Protein AF-A0A0H3GL05-F1 (afdb_monomer_lite)

Sequence (82 aa):
MKHPLETLLSAAGILLLALLSCLLLPAPSLGLTLAQKLVETFHMMDLNQLYTVLFCLWFLALGAIEYLVLRWVWRRWFSLER

pLDDT: mean 84.44, std 9.24, range [49.06, 95.5]

Structure (mmCIF, N/CA/C/O backbone):
data_AF-A0A0H3GL05-F1
#
_entry.id   AF-A0A0H3GL05-F1
#
loop_
_atom_site.group_PDB
_atom_site.id
_atom_site.type_symbol
_atom_site.label_atom_id
_atom_site.label_alt_id
_atom_site.label_comp_id
_atom_site.label_asym_id
_atom_site.label_entity_id
_atom_site.label_seq_id
_atom_site.pdbx_PDB_ins_code
_atom_site.Cartn_x
_atom_site.Cartn_y
_atom_site.Cartn_z
_atom_site.occupancy
_atom_site.B_iso_or_equiv
_atom_site.auth_seq_id
_atom_site.auth_comp_id
_atom_site.auth_asym_id
_atom_site.auth_atom_id
_atom_site.pdbx_PDB_model_num
ATOM 1 N N . MET A 1 1 ? 25.076 -10.799 2.076 1.00 56.25 1 MET A N 1
ATOM 2 C CA . MET A 1 1 ? 23.925 -10.005 2.568 1.00 56.25 1 MET A CA 1
ATOM 3 C C . MET A 1 1 ? 23.829 -8.772 1.687 1.00 56.25 1 MET A C 1
ATOM 5 O O . MET A 1 1 ? 24.877 -8.226 1.368 1.00 56.25 1 MET A O 1
ATOM 9 N N . LYS A 1 2 ? 22.640 -8.366 1.223 1.00 64.12 2 LYS A N 1
ATOM 10 C CA . LYS A 1 2 ? 22.527 -7.063 0.541 1.00 64.12 2 LYS A CA 1
ATOM 11 C C . LYS A 1 2 ? 22.981 -5.982 1.523 1.00 64.12 2 LYS A C 1
ATOM 13 O O . LYS A 1 2 ? 22.719 -6.115 2.718 1.00 64.12 2 LYS A O 1
ATOM 18 N N . HIS A 1 3 ? 23.700 -4.977 1.032 1.00 76.81 3 HIS A N 1
ATOM 19 C CA . HIS A 1 3 ? 24.171 -3.879 1.868 1.00 76.81 3 HIS A CA 1
ATOM 20 C C . HIS A 1 3 ? 22.967 -3.272 2.618 1.00 76.81 3 HIS A C 1
ATOM 22 O O . HIS A 1 3 ? 21.934 -3.054 1.983 1.00 76.81 3 HIS A O 1
ATOM 28 N N . PRO A 1 4 ? 23.032 -3.027 3.939 1.00 80.38 4 PRO A N 1
ATOM 29 C CA . PRO A 1 4 ? 21.861 -2.610 4.719 1.00 80.38 4 PRO A CA 1
ATOM 30 C C . PRO A 1 4 ? 21.220 -1.323 4.179 1.00 80.38 4 PRO A C 1
ATOM 32 O O . PRO A 1 4 ? 19.997 -1.189 4.198 1.00 80.38 4 PRO A O 1
ATOM 35 N N . LEU A 1 5 ? 22.029 -0.422 3.606 1.00 84.19 5 LEU A N 1
ATOM 36 C CA . LEU A 1 5 ? 21.530 0.796 2.961 1.00 84.19 5 LEU A CA 1
ATOM 37 C C . LEU A 1 5 ? 20.680 0.519 1.713 1.00 84.19 5 LEU A C 1
ATOM 39 O O . LEU A 1 5 ? 19.739 1.261 1.468 1.00 84.19 5 LEU A O 1
ATOM 43 N N . GLU A 1 6 ? 20.941 -0.558 0.966 1.00 83.00 6 GLU A N 1
ATOM 44 C CA . GLU A 1 6 ? 20.125 -0.925 -0.204 1.00 83.00 6 GLU A CA 1
ATOM 45 C C . GLU A 1 6 ? 18.709 -1.318 0.217 1.00 83.00 6 GLU A C 1
ATOM 47 O O . GLU A 1 6 ? 17.725 -0.954 -0.427 1.00 83.00 6 GLU A O 1
ATOM 52 N N . THR A 1 7 ? 18.597 -2.046 1.331 1.00 85.81 7 THR A N 1
ATOM 53 C CA . THR A 1 7 ? 17.302 -2.428 1.897 1.00 85.81 7 THR A CA 1
ATOM 54 C C . THR A 1 7 ? 16.536 -1.187 2.351 1.00 85.81 7 THR A C 1
ATOM 56 O O . THR A 1 7 ? 15.372 -1.030 1.985 1.00 85.81 7 THR A O 1
ATOM 59 N N . LEU A 1 8 ? 17.194 -0.272 3.071 1.00 89.12 8 LEU A N 1
ATOM 60 C CA . LEU A 1 8 ? 16.579 0.984 3.516 1.00 89.12 8 LEU A CA 1
ATOM 61 C C . LEU A 1 8 ? 16.157 1.868 2.340 1.00 89.12 8 LEU A C 1
ATOM 63 O O . LEU A 1 8 ? 15.046 2.387 2.346 1.00 89.12 8 LEU A O 1
ATOM 67 N N . LEU A 1 9 ? 16.995 1.987 1.309 1.00 88.56 9 LEU A N 1
ATOM 68 C CA . LEU A 1 9 ? 16.683 2.765 0.112 1.00 88.56 9 LEU A CA 1
ATOM 69 C C . LEU A 1 9 ? 15.495 2.170 -0.650 1.00 88.56 9 LEU A C 1
ATOM 71 O O . LEU A 1 9 ? 14.638 2.910 -1.125 1.00 88.56 9 LEU A O 1
ATOM 75 N N . SER A 1 10 ? 15.399 0.839 -0.732 1.00 88.25 10 SER A N 1
ATOM 76 C CA . SER A 1 10 ? 14.239 0.183 -1.345 1.00 88.25 10 SER A CA 1
ATOM 77 C C . SER A 1 10 ? 12.951 0.423 -0.556 1.00 88.25 10 SER A C 1
ATOM 79 O O . SER A 1 10 ? 11.930 0.749 -1.155 1.00 88.25 10 SER A O 1
ATOM 81 N N . ALA A 1 11 ? 13.005 0.348 0.778 1.00 91.31 11 ALA A N 1
ATOM 82 C CA . ALA A 1 11 ? 11.860 0.646 1.632 1.00 91.31 11 ALA A CA 1
ATOM 83 C C . ALA A 1 11 ? 11.443 2.121 1.514 1.00 91.31 11 ALA A C 1
ATOM 85 O O . ALA A 1 11 ? 10.267 2.411 1.314 1.00 91.31 11 ALA A O 1
ATOM 86 N N . ALA A 1 12 ? 12.404 3.048 1.550 1.00 93.19 12 ALA A N 1
ATOM 87 C CA . ALA A 1 12 ? 12.156 4.473 1.353 1.00 93.19 12 ALA A CA 1
ATOM 88 C C . ALA A 1 12 ? 11.568 4.769 -0.035 1.00 93.19 12 ALA A C 1
ATOM 90 O O . ALA A 1 12 ? 10.639 5.561 -0.145 1.00 93.19 12 ALA A O 1
ATOM 91 N N . GLY A 1 13 ? 12.054 4.100 -1.085 1.00 93.06 13 GLY A N 1
ATOM 92 C CA . GLY A 1 13 ? 11.518 4.227 -2.441 1.00 93.06 13 GLY A CA 1
ATOM 93 C C . GLY A 1 13 ? 10.067 3.758 -2.552 1.00 93.06 13 GLY A C 1
ATOM 94 O O . GLY A 1 13 ? 9.252 4.442 -3.162 1.00 93.06 13 GLY A O 1
ATOM 95 N N . ILE A 1 14 ? 9.721 2.636 -1.914 1.00 94.25 14 ILE A N 1
ATOM 96 C CA . ILE A 1 14 ? 8.337 2.142 -1.846 1.00 94.25 14 ILE A CA 1
ATOM 97 C C . ILE A 1 14 ? 7.442 3.139 -1.106 1.00 94.25 14 ILE A C 1
ATOM 99 O O . ILE A 1 14 ? 6.356 3.454 -1.585 1.00 94.25 14 ILE A O 1
ATOM 103 N N . LEU A 1 15 ? 7.897 3.662 0.036 1.00 93.25 15 LEU A N 1
ATOM 104 C CA . LEU A 1 15 ? 7.139 4.646 0.814 1.00 93.25 15 LEU A CA 1
ATOM 105 C C . LEU A 1 15 ? 6.956 5.967 0.056 1.00 93.25 15 LEU A C 1
ATOM 107 O O . LEU A 1 15 ? 5.881 6.557 0.118 1.00 93.25 15 LEU A O 1
ATOM 111 N N . LEU A 1 16 ? 7.970 6.413 -0.686 1.00 93.31 16 LEU A N 1
ATOM 112 C CA . LEU A 1 16 ? 7.883 7.605 -1.528 1.00 93.31 16 LEU A CA 1
ATOM 113 C C . LEU A 1 16 ? 6.851 7.423 -2.649 1.00 93.31 16 LEU A C 1
ATOM 115 O O . LEU A 1 16 ? 6.041 8.316 -2.875 1.00 93.31 16 LEU A O 1
ATOM 119 N N . LEU A 1 17 ? 6.849 6.269 -3.323 1.00 92.56 17 LEU A N 1
ATOM 120 C CA . LEU A 1 17 ? 5.858 5.956 -4.359 1.00 92.56 17 LEU A CA 1
ATOM 121 C C . LEU A 1 17 ? 4.451 5.831 -3.769 1.00 92.56 17 LEU A C 1
ATOM 123 O O . LEU A 1 17 ? 3.515 6.415 -4.301 1.00 92.56 17 LEU A O 1
ATOM 127 N N . ALA A 1 18 ? 4.314 5.181 -2.612 1.00 92.19 18 ALA A N 1
ATOM 128 C CA . ALA A 1 18 ? 3.050 5.113 -1.883 1.00 92.19 18 ALA A CA 1
ATOM 129 C C . ALA A 1 18 ? 2.511 6.512 -1.532 1.00 92.19 18 ALA A C 1
ATOM 131 O O . ALA A 1 18 ? 1.317 6.769 -1.683 1.00 92.19 18 ALA A O 1
ATOM 132 N N . LEU A 1 19 ? 3.386 7.431 -1.105 1.00 91.19 19 LEU A N 1
ATOM 133 C CA . LEU A 1 19 ? 3.027 8.823 -0.832 1.00 91.19 19 LEU A CA 1
ATOM 134 C C . LEU A 1 19 ? 2.556 9.540 -2.102 1.00 91.19 19 LEU A C 1
ATOM 136 O O . LEU A 1 19 ? 1.500 10.165 -2.084 1.00 91.19 19 LEU A O 1
ATOM 140 N N . LEU A 1 20 ? 3.300 9.435 -3.205 1.00 91.50 20 LEU A N 1
ATOM 141 C CA . LEU A 1 20 ? 2.907 10.038 -4.484 1.00 91.50 20 LEU A CA 1
ATOM 142 C C . LEU A 1 20 ? 1.560 9.498 -4.970 1.00 91.50 20 LEU A C 1
ATOM 144 O O . LEU A 1 20 ? 0.695 10.267 -5.383 1.00 91.50 20 LEU A O 1
ATOM 148 N N . SER A 1 21 ? 1.351 8.193 -4.847 1.00 90.12 21 SER A N 1
ATOM 149 C CA . SER A 1 21 ? 0.094 7.543 -5.187 1.00 90.12 21 SER A CA 1
ATOM 150 C C . SER A 1 21 ? -1.064 8.009 -4.310 1.00 90.12 21 SER A C 1
ATOM 152 O O . SER A 1 21 ? -2.149 8.243 -4.831 1.00 90.12 21 SER A O 1
ATOM 154 N N . CYS A 1 22 ? -0.836 8.243 -3.016 1.00 88.50 22 CYS A N 1
ATOM 155 C CA . CYS A 1 22 ? -1.827 8.846 -2.118 1.00 88.50 22 CYS A CA 1
ATOM 156 C C . CYS A 1 22 ? -2.246 10.257 -2.564 1.00 88.50 22 CYS A C 1
ATOM 158 O O . CYS A 1 22 ? -3.410 10.629 -2.434 1.00 88.50 22 CYS A O 1
ATOM 160 N N . LEU A 1 23 ? -1.316 11.036 -3.125 1.00 89.44 23 LEU A N 1
ATOM 161 C CA . LEU A 1 23 ? -1.604 12.377 -3.640 1.00 89.44 23 LEU A CA 1
ATOM 162 C C . LEU A 1 23 ? -2.325 12.360 -4.997 1.00 89.44 23 LEU A C 1
ATOM 164 O O . LEU A 1 23 ? -3.058 13.299 -5.302 1.00 89.44 23 LEU A O 1
ATOM 168 N N . LEU A 1 24 ? -2.084 11.342 -5.826 1.00 87.81 24 LEU A N 1
ATOM 169 C CA . LEU A 1 24 ? -2.531 11.317 -7.222 1.00 87.81 24 LEU A CA 1
ATOM 170 C C . LEU A 1 24 ? -3.780 10.468 -7.461 1.00 87.81 24 LEU A C 1
ATOM 172 O O . LEU A 1 24 ? -4.543 10.764 -8.381 1.00 87.81 24 LEU A O 1
ATOM 176 N N . LEU A 1 25 ? -3.978 9.395 -6.692 1.00 85.12 25 LEU A N 1
ATOM 177 C CA . LEU A 1 25 ? -5.043 8.427 -6.935 1.00 85.12 25 LEU A CA 1
ATOM 178 C C . LEU A 1 25 ? -6.158 8.546 -5.891 1.00 85.12 25 LEU A C 1
ATOM 180 O O . LEU A 1 25 ? -5.891 8.690 -4.697 1.00 85.12 25 LEU A O 1
ATOM 184 N N . PRO A 1 26 ? -7.426 8.419 -6.319 1.00 80.50 26 PRO A N 1
ATOM 185 C CA . PRO A 1 26 ? -8.544 8.389 -5.395 1.00 80.50 26 PRO A CA 1
ATOM 186 C C . PRO A 1 26 ? -8.478 7.134 -4.521 1.00 80.50 26 PRO A C 1
ATOM 188 O O . PRO A 1 26 ? -8.241 6.021 -4.999 1.00 80.50 26 PRO A O 1
ATOM 191 N N . ALA A 1 27 ? -8.720 7.323 -3.227 1.00 76.75 27 ALA A N 1
ATOM 192 C CA . ALA A 1 27 ? -8.755 6.230 -2.274 1.00 76.75 27 ALA A CA 1
ATOM 193 C C . ALA A 1 27 ? -10.041 5.391 -2.443 1.00 76.75 27 ALA A C 1
ATOM 195 O O . ALA A 1 27 ? -11.111 5.950 -2.713 1.00 76.75 27 ALA A O 1
ATOM 196 N N . PRO A 1 28 ? -9.975 4.058 -2.279 1.00 78.12 28 PRO A N 1
ATOM 197 C CA . PRO A 1 28 ? -11.142 3.196 -2.432 1.00 78.12 28 PRO A CA 1
ATOM 198 C C . PRO A 1 28 ? -12.148 3.414 -1.292 1.00 78.12 2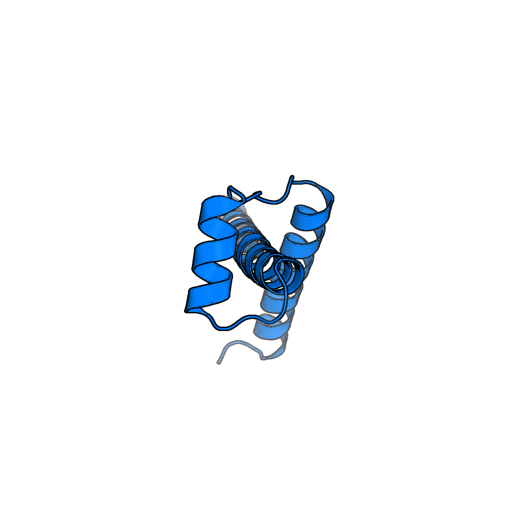8 PRO A C 1
ATOM 200 O O . PRO A 1 28 ? -11.868 3.104 -0.136 1.00 78.12 28 PRO A O 1
ATOM 203 N N . SER A 1 29 ? -13.350 3.897 -1.606 1.00 75.94 29 SER A N 1
ATOM 204 C CA . SER 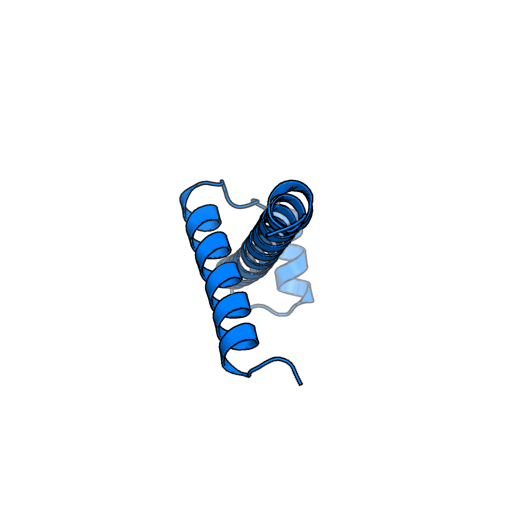A 1 29 ? -14.450 3.972 -0.642 1.00 75.94 29 SER A CA 1
ATOM 205 C C . SER A 1 29 ? -15.219 2.649 -0.604 1.00 75.94 29 SER A C 1
ATOM 207 O O . SER A 1 29 ? -15.847 2.227 -1.574 1.00 75.94 29 SER A O 1
ATOM 209 N N . LEU A 1 30 ? -15.171 1.967 0.541 1.00 75.44 30 LEU A N 1
ATOM 210 C CA . LEU A 1 30 ? -16.059 0.841 0.814 1.00 75.44 30 LEU A CA 1
ATOM 211 C C . LEU A 1 30 ? -17.492 1.359 0.997 1.00 75.44 30 LEU A C 1
ATOM 213 O O . LEU A 1 30 ? -17.720 2.441 1.537 1.00 75.44 30 LEU A O 1
ATOM 217 N N . GLY A 1 31 ? -18.483 0.575 0.569 1.00 79.00 31 GLY A N 1
ATOM 218 C CA . GLY A 1 31 ? -19.880 0.879 0.877 1.00 79.00 31 GLY A CA 1
ATOM 219 C C . GLY A 1 31 ? -20.101 0.926 2.393 1.00 79.00 31 GLY A C 1
ATOM 220 O O . GLY A 1 31 ? -19.576 0.078 3.118 1.00 79.00 31 GLY A O 1
ATOM 221 N N . LEU A 1 32 ? -20.896 1.891 2.872 1.00 77.62 32 LEU A N 1
ATOM 222 C CA . LEU A 1 32 ? -21.132 2.122 4.307 1.00 77.62 32 LEU A CA 1
ATOM 223 C C . LEU A 1 32 ? -21.576 0.856 5.053 1.00 77.62 32 LEU A C 1
ATOM 225 O O . LEU A 1 32 ? -21.121 0.603 6.165 1.00 77.62 32 LEU A O 1
ATOM 229 N N . THR A 1 33 ? -22.409 0.029 4.418 1.00 82.00 33 THR A N 1
ATOM 230 C CA . THR A 1 33 ? -22.910 -1.227 4.989 1.00 82.00 33 THR A CA 1
ATOM 231 C C . THR A 1 33 ? -21.796 -2.246 5.233 1.00 82.00 33 THR A C 1
ATOM 233 O O . THR A 1 33 ? -21.752 -2.867 6.293 1.00 82.00 33 THR A O 1
ATOM 236 N N . LEU A 1 34 ? -20.864 -2.398 4.287 1.00 80.88 34 LEU A N 1
ATOM 237 C CA . LEU A 1 34 ? -19.713 -3.294 4.428 1.00 80.88 34 LEU A CA 1
ATOM 238 C C . LEU A 1 34 ? -18.702 -2.743 5.433 1.00 80.88 34 LEU A C 1
ATOM 240 O O . LEU A 1 34 ? -18.185 -3.498 6.254 1.00 80.88 34 LEU A O 1
ATOM 244 N N . ALA A 1 35 ? -18.455 -1.430 5.406 1.00 81.56 35 ALA A N 1
ATOM 245 C CA . ALA A 1 35 ? -17.541 -0.778 6.337 1.00 81.56 35 ALA A CA 1
ATOM 246 C C . ALA A 1 35 ? -18.004 -0.955 7.79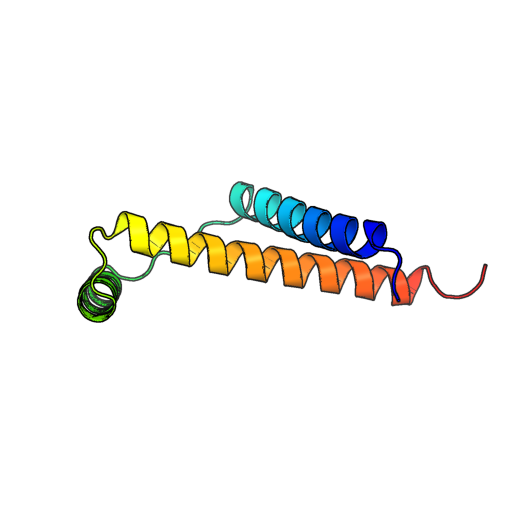2 1.00 81.56 35 ALA A C 1
ATOM 248 O O . ALA A 1 35 ? -17.207 -1.343 8.639 1.00 81.56 35 ALA A O 1
ATOM 249 N N . GLN A 1 36 ? -19.296 -0.767 8.076 1.00 80.38 36 GLN A N 1
ATOM 250 C CA . GLN A 1 36 ? -19.856 -0.993 9.413 1.00 80.38 36 GLN A CA 1
ATOM 251 C C . GLN A 1 36 ? -19.721 -2.451 9.864 1.00 80.38 36 GLN A C 1
ATOM 253 O O . GLN A 1 36 ? -19.328 -2.699 11.001 1.00 80.38 36 GLN A O 1
ATOM 258 N N . LYS A 1 37 ? -19.967 -3.417 8.969 1.00 86.12 37 LYS A N 1
ATOM 259 C CA . LYS A 1 37 ? -19.784 -4.844 9.277 1.00 86.12 37 LYS A CA 1
ATOM 260 C C . LYS A 1 37 ? -18.335 -5.196 9.597 1.00 86.12 37 LYS A C 1
ATOM 262 O O . LYS A 1 37 ? -18.080 -5.981 10.508 1.00 86.12 37 LYS A O 1
ATOM 267 N N . LEU A 1 38 ? -17.383 -4.603 8.882 1.00 79.44 38 LEU A N 1
ATOM 268 C CA . LEU A 1 38 ? -15.958 -4.788 9.146 1.00 79.44 38 LEU A CA 1
ATOM 269 C C . LEU A 1 38 ? -15.525 -4.121 10.458 1.00 79.44 38 LEU A C 1
ATOM 271 O O . LEU A 1 38 ? -14.785 -4.747 11.208 1.00 79.44 38 LEU A O 1
ATOM 275 N N . VAL A 1 39 ? -16.002 -2.908 10.766 1.00 83.44 39 VAL A N 1
ATOM 276 C CA . VAL A 1 39 ? -15.742 -2.240 12.059 1.00 83.44 39 VAL A CA 1
ATOM 277 C C . VAL A 1 39 ? -16.251 -3.088 13.222 1.00 83.44 39 VAL A C 1
ATOM 279 O O . VAL A 1 39 ? -15.508 -3.298 14.176 1.00 83.44 39 VAL A O 1
ATOM 282 N N . GLU A 1 40 ? -17.470 -3.624 13.114 1.00 82.88 40 GLU A N 1
ATOM 283 C CA . GLU A 1 40 ? -18.066 -4.521 14.112 1.00 82.88 40 GLU A CA 1
ATOM 284 C C . GLU A 1 40 ? -17.237 -5.808 14.270 1.00 82.88 40 GLU A C 1
ATOM 286 O O . GLU A 1 40 ? -16.910 -6.210 15.382 1.00 82.88 40 GLU A O 1
ATOM 291 N N . THR A 1 41 ? -16.810 -6.415 13.158 1.00 82.44 41 THR A N 1
ATOM 292 C CA . THR A 1 41 ? -16.009 -7.651 13.178 1.00 82.44 41 THR A CA 1
ATOM 293 C C . THR A 1 41 ? -14.621 -7.425 13.787 1.00 82.44 41 THR A C 1
ATOM 295 O O . THR A 1 41 ? -14.192 -8.174 14.665 1.00 82.44 41 THR A O 1
ATOM 298 N N . PHE A 1 42 ? -13.917 -6.374 13.359 1.00 81.06 42 PHE A N 1
ATOM 299 C CA . PHE A 1 42 ? -12.574 -6.035 13.840 1.00 81.06 42 PHE A CA 1
ATOM 300 C C . PHE A 1 42 ? -12.566 -5.261 15.165 1.00 81.06 42 PHE A C 1
ATOM 302 O O . PHE A 1 42 ? -11.487 -4.902 15.630 1.00 81.06 42 PHE A O 1
ATOM 309 N N . HIS A 1 43 ? -13.733 -5.016 15.775 1.00 80.12 43 HIS A N 1
ATOM 310 C CA . HIS A 1 43 ? -13.878 -4.238 17.010 1.00 80.12 43 HIS A CA 1
ATOM 311 C C . HIS A 1 43 ? -13.146 -2.885 16.938 1.00 80.12 43 HIS A C 1
ATOM 313 O O . HIS A 1 43 ? -12.488 -2.461 17.889 1.00 80.12 43 HIS A O 1
ATOM 319 N N . MET A 1 44 ? -13.210 -2.219 15.782 1.00 77.75 44 MET A N 1
ATOM 320 C CA . MET A 1 44 ? -12.594 -0.901 15.617 1.00 77.75 44 MET A CA 1
ATOM 321 C C . MET A 1 44 ? -13.455 0.176 16.277 1.00 77.75 44 MET A C 1
ATOM 323 O O . MET A 1 44 ? -14.678 0.063 16.318 1.00 77.75 44 MET A O 1
ATOM 327 N N . MET A 1 45 ? -12.811 1.228 16.785 1.00 78.44 45 MET A N 1
ATOM 328 C CA . MET A 1 45 ? -13.509 2.303 17.495 1.00 78.44 45 MET A CA 1
ATOM 329 C C . MET A 1 45 ? -14.278 3.210 16.529 1.00 78.44 45 MET A C 1
ATOM 331 O O . MET A 1 45 ? -15.387 3.635 16.834 1.00 78.44 45 MET A O 1
ATOM 335 N N . ASP A 1 46 ? -13.715 3.442 15.338 1.00 81.62 46 ASP A N 1
ATOM 336 C CA . ASP A 1 46 ? -14.241 4.398 14.369 1.00 81.62 46 ASP A CA 1
ATOM 337 C C . ASP A 1 46 ? -14.136 3.896 12.926 1.00 81.62 46 ASP A C 1
ATOM 339 O O . ASP A 1 46 ? -13.160 3.256 12.523 1.00 81.62 46 ASP A O 1
ATOM 343 N N . LEU A 1 47 ? -15.098 4.303 12.090 1.00 82.19 47 LEU A N 1
ATOM 344 C CA . LEU A 1 47 ? -15.031 4.101 10.636 1.00 82.19 47 LEU A CA 1
ATOM 345 C C . LEU A 1 47 ? -13.778 4.751 10.033 1.00 82.19 47 LEU A C 1
ATOM 347 O O . LEU A 1 47 ? -13.166 4.189 9.127 1.00 82.19 47 LEU A O 1
ATOM 351 N N . ASN A 1 48 ? -13.366 5.909 10.556 1.00 85.44 48 ASN A N 1
ATOM 352 C CA . ASN A 1 48 ? -12.171 6.607 10.087 1.00 85.44 48 ASN A CA 1
ATOM 353 C C . ASN A 1 48 ? -10.887 5.795 10.332 1.00 85.44 48 ASN A C 1
ATOM 355 O O . ASN A 1 48 ? -9.984 5.788 9.495 1.00 85.44 48 ASN A O 1
ATOM 359 N N . GLN A 1 49 ? -10.817 5.061 11.448 1.00 84.31 49 GLN A N 1
ATOM 360 C CA . GLN A 1 49 ? -9.688 4.182 11.753 1.00 84.31 49 GLN A CA 1
ATOM 361 C C . GLN A 1 49 ? -9.594 3.041 10.734 1.00 84.31 49 GLN A C 1
ATOM 363 O O . GLN A 1 49 ? -8.513 2.782 10.202 1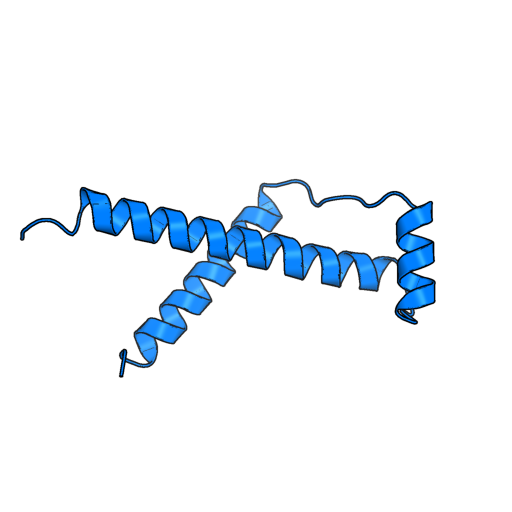.00 84.31 49 GLN A O 1
ATOM 368 N N . LEU A 1 50 ? -10.729 2.415 10.402 1.00 86.81 50 LEU A N 1
ATOM 369 C CA . LEU A 1 50 ? -10.786 1.384 9.365 1.00 86.81 50 LEU A CA 1
ATOM 370 C C . LEU A 1 50 ? -10.301 1.931 8.022 1.00 86.81 50 LEU A C 1
ATOM 372 O O . LEU A 1 50 ? -9.429 1.323 7.402 1.00 86.81 50 LEU A O 1
ATOM 376 N N . TYR A 1 51 ? -10.831 3.076 7.580 1.00 87.50 51 TYR A N 1
ATOM 377 C CA . TYR A 1 51 ? -10.419 3.687 6.314 1.00 87.50 51 TYR A CA 1
ATOM 378 C C . TYR A 1 51 ? -8.939 4.055 6.303 1.00 87.50 51 TYR A C 1
ATOM 380 O O . TYR A 1 51 ? -8.274 3.823 5.301 1.00 87.50 51 TYR A O 1
ATOM 388 N N . THR A 1 52 ? -8.396 4.544 7.417 1.00 88.56 52 THR A N 1
ATOM 389 C CA . THR A 1 52 ? -6.962 4.843 7.532 1.00 88.56 52 THR A CA 1
ATOM 390 C C . THR A 1 52 ? -6.122 3.590 7.294 1.00 88.56 52 THR A C 1
ATOM 392 O O . THR A 1 52 ? -5.223 3.607 6.457 1.00 88.56 52 THR A O 1
ATOM 395 N N . VAL A 1 53 ? -6.439 2.475 7.961 1.00 87.94 53 VAL A N 1
ATOM 396 C CA . VAL A 1 53 ? -5.722 1.203 7.767 1.00 87.94 53 VAL A CA 1
ATOM 397 C C . VAL A 1 53 ? -5.884 0.696 6.336 1.00 87.94 53 VAL A C 1
ATOM 399 O O . VAL A 1 53 ? -4.901 0.295 5.713 1.00 87.94 53 VAL A O 1
ATOM 402 N N . LEU A 1 54 ? -7.102 0.753 5.793 1.00 87.44 54 LEU A N 1
ATOM 403 C CA . LEU A 1 54 ? -7.386 0.352 4.418 1.00 87.44 54 LEU A CA 1
ATOM 404 C C . LEU A 1 54 ? -6.548 1.158 3.421 1.00 87.44 54 LEU A C 1
ATOM 406 O O . LEU A 1 54 ? -5.923 0.576 2.538 1.00 87.44 54 LEU A O 1
ATOM 410 N N . PHE A 1 55 ? -6.498 2.481 3.580 1.00 89.06 55 PHE A N 1
ATOM 411 C CA . PHE A 1 55 ? -5.722 3.372 2.723 1.00 89.06 55 PHE A CA 1
ATOM 412 C C . PHE A 1 55 ? -4.226 3.122 2.869 1.00 89.06 55 PHE A C 1
ATOM 414 O O . PHE A 1 55 ? -3.537 3.020 1.856 1.00 89.06 55 PHE A O 1
ATOM 421 N N . CYS A 1 56 ? -3.719 2.944 4.091 1.00 90.81 56 CYS A N 1
ATOM 422 C CA . CYS A 1 56 ? -2.321 2.588 4.314 1.00 90.81 56 CYS A CA 1
ATOM 423 C C . CYS A 1 56 ? -1.952 1.286 3.597 1.00 90.81 56 CYS A C 1
ATOM 425 O O . CYS A 1 56 ? -0.949 1.251 2.892 1.00 90.81 56 CYS A O 1
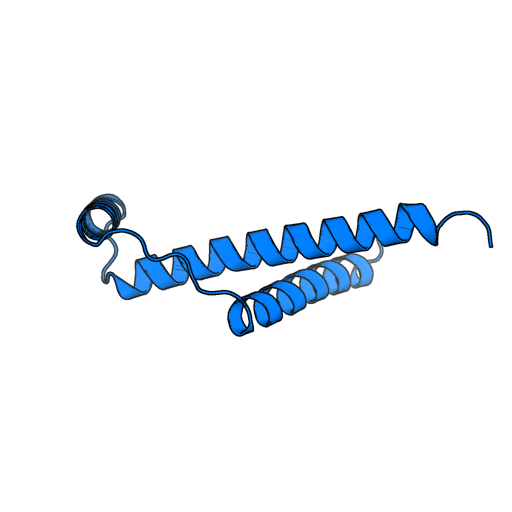ATOM 427 N N . LEU A 1 57 ? -2.761 0.232 3.732 1.00 91.25 57 LEU A N 1
ATOM 428 C CA . LEU A 1 57 ? -2.515 -1.047 3.060 1.00 91.25 57 LEU A CA 1
ATOM 429 C C . LEU A 1 57 ? -2.596 -0.915 1.538 1.00 91.25 57 LEU A C 1
ATOM 431 O O . LEU A 1 57 ? -1.729 -1.432 0.835 1.00 91.25 57 LEU A O 1
ATOM 435 N N . TRP A 1 58 ? -3.605 -0.202 1.036 1.00 90.69 58 TRP A N 1
ATOM 436 C CA . TRP A 1 58 ? -3.808 0.019 -0.393 1.00 90.69 58 TRP A CA 1
ATOM 437 C C . TRP A 1 58 ? -2.634 0.769 -1.024 1.00 90.69 58 TRP A C 1
ATOM 439 O O . TRP A 1 58 ? -2.028 0.272 -1.971 1.00 90.69 58 TRP A O 1
ATOM 449 N N . PHE A 1 59 ? -2.262 1.930 -0.479 1.00 92.50 59 PHE A N 1
ATOM 450 C CA . PHE A 1 59 ? -1.175 2.741 -1.028 1.00 92.50 59 PHE A CA 1
ATOM 451 C C . PHE A 1 59 ? 0.200 2.118 -0.801 1.00 92.50 59 PHE A C 1
ATOM 453 O O . PHE A 1 59 ? 1.060 2.251 -1.667 1.00 92.50 59 PHE A O 1
ATOM 460 N N . LEU A 1 60 ? 0.413 1.380 0.293 1.00 93.12 60 LEU A N 1
ATOM 461 C CA . LEU A 1 60 ? 1.649 0.619 0.484 1.00 93.12 60 LEU A CA 1
ATOM 462 C C . LEU A 1 60 ? 1.784 -0.495 -0.560 1.00 93.12 60 LEU A C 1
ATOM 464 O O . LEU A 1 60 ? 2.860 -0.668 -1.132 1.00 93.12 60 LEU A O 1
ATOM 468 N N . ALA A 1 61 ? 0.703 -1.230 -0.836 1.00 93.81 61 ALA A N 1
ATOM 469 C CA . ALA A 1 61 ? 0.688 -2.244 -1.885 1.00 93.81 61 ALA A CA 1
ATOM 470 C C . ALA A 1 61 ? 0.920 -1.618 -3.265 1.00 93.81 61 ALA A C 1
ATOM 472 O O . ALA A 1 61 ? 1.714 -2.137 -4.047 1.00 93.81 61 ALA A O 1
ATOM 473 N N . LEU A 1 62 ? 0.282 -0.479 -3.541 1.00 92.69 62 LEU A N 1
ATOM 474 C CA . LEU A 1 62 ? 0.425 0.231 -4.807 1.00 92.69 62 LEU A CA 1
ATOM 475 C C . LEU A 1 62 ? 1.860 0.744 -4.994 1.00 92.69 62 LEU A C 1
ATOM 477 O O . LEU A 1 62 ? 2.489 0.402 -5.991 1.00 92.69 62 LEU A O 1
ATOM 481 N N . GLY A 1 63 ? 2.437 1.405 -3.986 1.00 94.25 63 GLY A N 1
ATOM 482 C CA . GLY A 1 63 ? 3.839 1.834 -4.003 1.00 94.25 63 GLY A CA 1
ATOM 483 C C . GLY A 1 63 ? 4.826 0.670 -4.134 1.00 94.25 63 GLY A C 1
ATOM 484 O O . GLY A 1 63 ? 5.852 0.790 -4.807 1.00 94.25 63 GLY A O 1
ATOM 485 N N . ALA A 1 64 ? 4.516 -0.495 -3.552 1.00 95.12 64 ALA A N 1
ATOM 486 C CA . ALA A 1 64 ? 5.325 -1.701 -3.721 1.00 95.12 64 ALA A CA 1
ATOM 487 C C . ALA A 1 64 ? 5.255 -2.240 -5.157 1.00 95.12 64 ALA A C 1
ATOM 489 O O . ALA A 1 64 ? 6.288 -2.590 -5.731 1.00 95.12 64 ALA A O 1
ATOM 490 N N . ILE A 1 65 ? 4.062 -2.283 -5.755 1.00 95.50 65 ILE A N 1
ATOM 491 C CA . ILE A 1 65 ? 3.867 -2.694 -7.151 1.00 95.50 65 ILE A CA 1
ATOM 492 C C . ILE A 1 65 ? 4.599 -1.733 -8.087 1.00 95.50 65 ILE A C 1
ATOM 494 O O . ILE A 1 65 ? 5.374 -2.189 -8.926 1.00 95.50 65 ILE A O 1
ATOM 498 N N . GLU A 1 66 ? 4.425 -0.423 -7.917 1.00 93.38 66 GLU A N 1
ATOM 499 C CA . GLU A 1 66 ? 5.114 0.601 -8.707 1.00 93.38 66 GLU A CA 1
ATOM 500 C C . GLU A 1 66 ? 6.631 0.446 -8.616 1.00 93.38 66 GLU A C 1
ATOM 502 O O . GLU A 1 66 ? 7.313 0.395 -9.641 1.00 93.38 66 GLU A O 1
ATOM 507 N N . TYR A 1 67 ? 7.166 0.281 -7.402 1.00 93.94 67 TYR A N 1
ATOM 508 C CA . TYR A 1 67 ? 8.594 0.059 -7.201 1.00 93.94 67 TYR A CA 1
ATOM 509 C C . TYR A 1 67 ? 9.075 -1.194 -7.936 1.00 93.94 67 TYR A C 1
ATOM 511 O O . TYR A 1 67 ? 10.107 -1.168 -8.609 1.00 93.94 67 TYR A O 1
ATOM 519 N N . LEU A 1 68 ? 8.339 -2.303 -7.833 1.00 92.00 68 LEU A N 1
ATOM 520 C CA . LEU A 1 68 ? 8.697 -3.554 -8.496 1.00 92.00 68 LEU A CA 1
ATOM 521 C C . LEU A 1 68 ? 8.630 -3.437 -10.017 1.00 92.00 68 LEU A C 1
ATOM 523 O O . LEU A 1 68 ? 9.533 -3.947 -10.681 1.00 92.00 68 LEU A O 1
ATOM 527 N N . VAL A 1 69 ? 7.625 -2.750 -10.562 1.00 93.56 69 VAL A N 1
ATOM 528 C CA . VAL A 1 69 ? 7.488 -2.490 -12.001 1.00 93.56 69 VAL A CA 1
ATOM 529 C C . VAL A 1 69 ? 8.638 -1.618 -12.487 1.00 93.56 69 VAL A C 1
ATOM 531 O O . VAL A 1 69 ? 9.332 -2.017 -13.419 1.00 93.56 69 VAL A O 1
ATOM 534 N N . LEU A 1 70 ? 8.926 -0.494 -11.826 1.00 90.62 70 LEU A N 1
ATOM 535 C CA . LEU A 1 70 ? 10.058 0.371 -12.172 1.00 90.62 70 LEU A CA 1
ATOM 536 C C . LEU A 1 70 ? 11.381 -0.389 -12.102 1.00 90.62 70 LEU A C 1
ATOM 538 O O . LEU A 1 70 ? 12.191 -0.320 -13.023 1.00 90.62 70 LEU A O 1
ATOM 542 N N . ARG A 1 71 ? 11.590 -1.182 -11.047 1.00 87.25 71 ARG A N 1
ATOM 543 C CA . ARG A 1 71 ? 12.798 -1.999 -10.884 1.00 87.25 71 ARG A CA 1
ATOM 544 C C . ARG A 1 71 ? 12.875 -3.111 -11.933 1.00 87.25 71 ARG A C 1
ATOM 546 O O . ARG A 1 71 ? 13.976 -3.494 -12.327 1.00 87.25 71 ARG A O 1
ATOM 553 N N . TRP A 1 72 ? 11.745 -3.669 -12.361 1.00 89.25 72 TRP A N 1
ATOM 554 C CA . TRP A 1 72 ? 11.679 -4.679 -13.417 1.00 89.25 72 TRP A CA 1
ATOM 555 C C . TRP A 1 72 ? 11.994 -4.071 -14.783 1.00 89.25 72 TRP A C 1
ATOM 557 O O . TRP A 1 72 ? 12.883 -4.578 -15.462 1.00 89.25 72 TRP A O 1
ATOM 567 N N . VAL A 1 73 ? 11.359 -2.951 -15.136 1.00 90.81 73 VAL A N 1
ATOM 568 C CA . VAL A 1 73 ? 11.644 -2.171 -16.350 1.00 90.81 73 VAL A CA 1
ATOM 569 C C . VAL A 1 73 ? 13.117 -1.767 -16.366 1.00 90.81 73 VAL A C 1
ATOM 571 O O . VAL A 1 73 ? 13.826 -2.063 -17.323 1.00 90.81 73 VAL A O 1
ATOM 574 N N . TRP A 1 74 ? 13.625 -1.195 -15.276 1.00 85.25 74 TRP A N 1
ATOM 575 C CA . TRP A 1 74 ? 15.028 -0.808 -15.176 1.00 85.25 74 TRP A CA 1
ATOM 576 C C . TRP A 1 74 ? 15.972 -1.982 -15.445 1.00 85.25 74 TRP A C 1
ATOM 578 O O . TRP A 1 74 ? 16.870 -1.878 -16.274 1.00 85.25 74 TRP A O 1
ATOM 588 N N . ARG A 1 75 ? 15.745 -3.140 -14.812 1.00 84.50 75 ARG A N 1
ATOM 589 C CA . ARG A 1 75 ? 16.568 -4.331 -15.076 1.00 84.50 75 ARG A CA 1
ATOM 590 C C . ARG A 1 75 ? 16.415 -4.854 -16.501 1.00 84.50 75 ARG A C 1
ATOM 592 O O . ARG A 1 75 ? 17.379 -5.352 -17.063 1.00 84.50 75 ARG A O 1
ATOM 599 N N . ARG A 1 76 ? 15.222 -4.761 -17.085 1.00 84.94 76 ARG A N 1
ATOM 600 C CA . ARG A 1 76 ? 1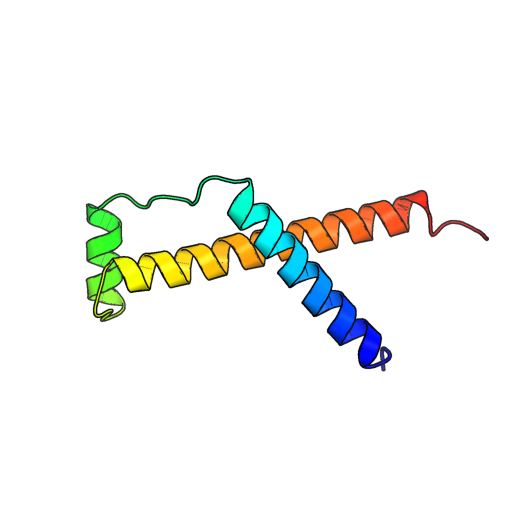4.948 -5.282 -18.426 1.00 84.94 76 ARG A CA 1
ATOM 601 C C . ARG A 1 76 ? 15.638 -4.478 -19.528 1.00 84.94 76 ARG A C 1
ATOM 603 O O . ARG A 1 76 ? 16.024 -5.089 -20.524 1.00 84.94 76 ARG A O 1
ATOM 610 N N . TRP A 1 77 ? 15.751 -3.159 -19.353 1.00 81.12 77 TRP A N 1
ATOM 611 C CA . TRP A 1 77 ? 16.239 -2.228 -20.380 1.00 81.12 77 TRP A CA 1
ATOM 612 C C . TRP A 1 77 ? 17.629 -1.646 -20.092 1.00 81.12 77 TRP A C 1
ATOM 614 O O . TRP A 1 77 ? 18.400 -1.476 -21.026 1.00 81.12 77 TRP A O 1
ATOM 624 N N . PHE A 1 78 ? 17.971 -1.362 -18.830 1.00 72.06 78 PHE A N 1
ATOM 625 C CA . PHE A 1 78 ? 19.234 -0.704 -18.461 1.00 72.06 78 PHE A CA 1
ATOM 626 C C . PHE A 1 78 ? 20.288 -1.643 -17.854 1.00 72.06 78 PHE A C 1
ATOM 628 O O . PHE A 1 78 ? 21.441 -1.246 -17.748 1.00 72.06 78 PHE A O 1
ATOM 635 N N . SER A 1 79 ? 19.932 -2.869 -17.446 1.00 65.12 79 SER A N 1
ATOM 636 C CA . SER A 1 79 ? 20.888 -3.814 -16.827 1.00 65.12 79 SER A CA 1
ATOM 637 C C . SER A 1 79 ? 21.579 -4.758 -17.822 1.00 65.12 79 SER A C 1
ATOM 639 O O . SER A 1 79 ? 22.254 -5.690 -17.386 1.00 65.12 79 SER A O 1
ATOM 641 N N . LEU A 1 80 ? 21.398 -4.548 -19.126 1.00 60.91 80 LEU A N 1
ATOM 642 C CA . LEU A 1 80 ? 22.101 -5.273 -20.182 1.00 60.91 80 LEU A CA 1
ATOM 643 C C . LEU A 1 80 ? 23.348 -4.458 -20.564 1.00 60.91 80 LEU A C 1
ATOM 645 O O . LEU A 1 80 ? 23.219 -3.376 -21.125 1.00 60.91 80 LEU A O 1
ATOM 649 N N . GLU A 1 81 ? 24.525 -4.949 -20.180 1.00 56.78 81 GLU A N 1
ATOM 650 C CA . GLU A 1 81 ? 25.845 -4.515 -20.663 1.00 56.78 81 GLU A CA 1
ATOM 651 C C . GLU A 1 81 ? 26.185 -3.003 -20.619 1.00 56.78 81 GLU A C 1
ATOM 653 O O . GLU A 1 81 ? 26.094 -2.270 -21.607 1.00 56.78 81 GLU A O 1
ATOM 658 N N . ARG A 1 82 ? 26.768 -2.565 -19.499 1.00 49.06 82 ARG A N 1
ATOM 659 C CA . ARG A 1 82 ? 27.981 -1.731 -19.505 1.00 49.06 82 ARG A CA 1
ATOM 660 C C . ARG A 1 82 ? 28.849 -2.117 -18.313 1.00 49.06 82 ARG A C 1
ATOM 662 O O . ARG A 1 82 ? 30.084 -2.038 -18.459 1.00 49.06 82 ARG A O 1
#

Foldseek 3Di:
DPDVVVVVVLLVQLVVQLVVCVVPPDQDDDDPVVLVVVCVVVVPPDSVVVSVVSSVVVSSVVSNVVSVVVVVVCCVPVVPDD

Radius of gyration: 17.32 Å; chains: 1; bounding box: 51×22×38 Å

Secondary structure (DSSP, 8-state):
---HHHHHHHHHHHHHHHHHHHHHSPPP---HHHHHHHHHHHT-S-HHHHHHHHHHHHHHHHHHHHHHHHHHHHHHHHSS--

InterPro domains:
  IPR010590 Protein of unknown function DUF1158 [PF06643] (1-79)

Organism: Klebsiella pneumoniae subsp. pneumoniae (strain HS11286) (NCBI:txid1125630)